Protein AF-A0A1F9ZEM5-F1 (afdb_monomer_lite)

Sequence (79 aa):
MTVRVGCGLKVHRIKGHEYVYFWHSEQQGEGRKQVQDYVGPAREPATRTEAARRMMEYYDRLLDEIQRRRDLLAKAMCG

Radius of gyration: 16.38 Å; chains: 1; bounding box: 35×13×54 Å

Structure (mmCIF, N/CA/C/O backbone):
data_AF-A0A1F9ZEM5-F1
#
_entry.id   AF-A0A1F9ZEM5-F1
#
loop_
_atom_site.group_PDB
_atom_site.id
_atom_site.type_symbol
_atom_site.label_atom_id
_atom_site.label_alt_id
_atom_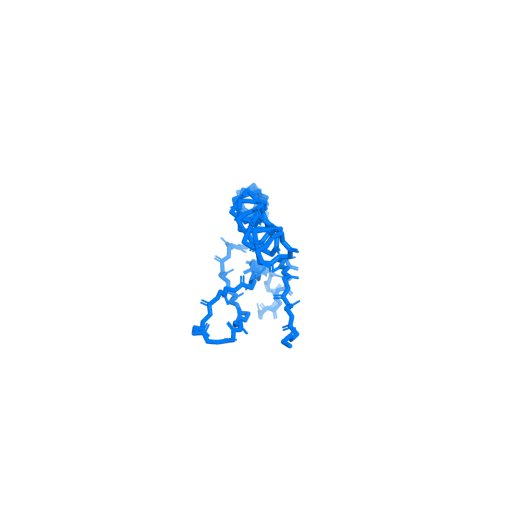site.label_comp_id
_atom_site.label_asym_id
_atom_site.label_entity_id
_atom_site.label_seq_id
_atom_site.pdbx_PDB_ins_code
_atom_site.Cartn_x
_atom_site.Cartn_y
_atom_site.Cartn_z
_atom_site.occupancy
_atom_site.B_iso_or_equiv
_atom_site.auth_seq_id
_atom_site.auth_comp_id
_atom_site.auth_asym_id
_atom_site.auth_atom_id
_atom_site.pdbx_PDB_model_num
ATOM 1 N N . MET A 1 1 ? 20.622 -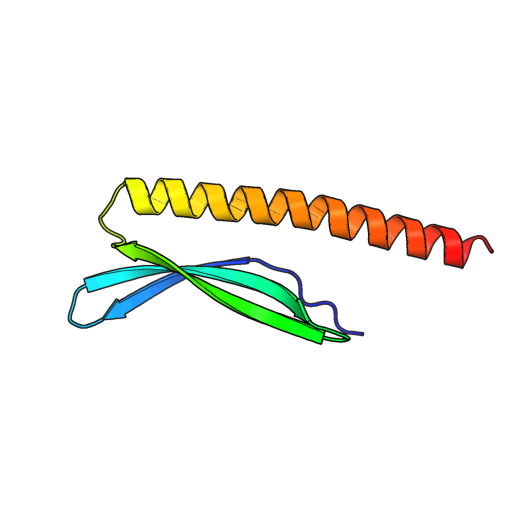6.922 -11.693 1.00 50.69 1 MET A N 1
ATOM 2 C CA . MET A 1 1 ? 19.776 -6.114 -10.784 1.00 50.69 1 MET A CA 1
ATOM 3 C C . MET A 1 1 ? 18.512 -6.893 -10.464 1.00 50.69 1 MET A C 1
ATOM 5 O O . MET A 1 1 ? 17.741 -7.171 -11.373 1.00 50.69 1 MET A O 1
ATOM 9 N N . THR A 1 2 ? 18.298 -7.278 -9.207 1.00 53.91 2 THR A N 1
ATOM 10 C CA . THR A 1 2 ? 17.067 -7.980 -8.813 1.00 53.91 2 THR A CA 1
ATOM 11 C C . THR A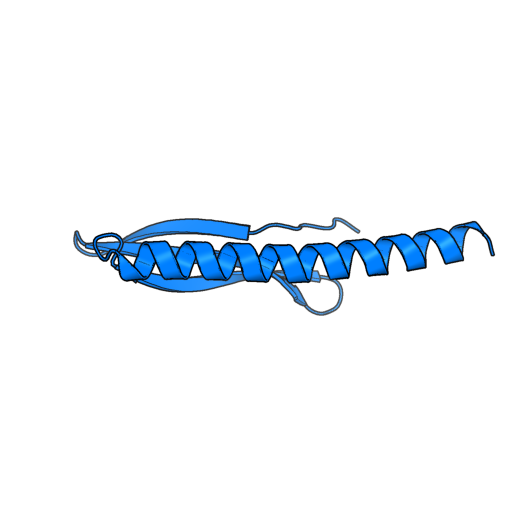 1 2 ? 15.985 -6.951 -8.512 1.00 53.91 2 THR A C 1
ATOM 13 O O . THR A 1 2 ? 16.036 -6.248 -7.504 1.00 53.91 2 THR A O 1
ATOM 16 N N . VAL A 1 3 ? 15.006 -6.838 -9.403 1.00 62.62 3 VAL A N 1
ATOM 17 C CA . VAL A 1 3 ? 13.864 -5.938 -9.239 1.00 62.62 3 VAL A CA 1
ATOM 18 C C . VAL A 1 3 ? 12.835 -6.628 -8.343 1.00 62.62 3 VAL A C 1
ATOM 20 O O . VAL A 1 3 ? 12.107 -7.507 -8.788 1.00 62.62 3 VAL A O 1
ATOM 23 N N . ARG A 1 4 ? 12.777 -6.247 -7.060 1.00 73.12 4 ARG A N 1
ATOM 24 C CA . ARG A 1 4 ? 11.670 -6.642 -6.174 1.00 73.12 4 ARG A CA 1
ATOM 25 C C . ARG A 1 4 ? 10.557 -5.608 -6.285 1.00 73.12 4 ARG A C 1
ATOM 27 O O . ARG A 1 4 ? 10.757 -4.443 -5.955 1.00 73.12 4 ARG A O 1
ATOM 34 N N . VAL A 1 5 ? 9.425 -6.022 -6.832 1.00 83.50 5 VAL A 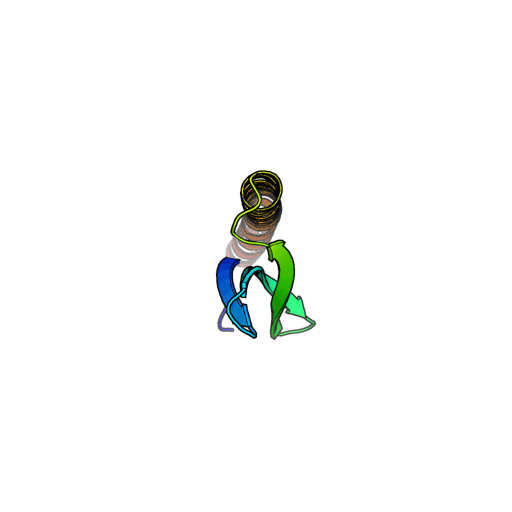N 1
ATOM 35 C CA . VAL A 1 5 ? 8.198 -5.234 -6.978 1.00 83.50 5 VAL A CA 1
ATOM 36 C C . VAL A 1 5 ? 7.140 -5.915 -6.131 1.00 83.50 5 VAL A C 1
ATOM 38 O O . VAL A 1 5 ? 7.043 -7.140 -6.168 1.00 83.50 5 VAL A O 1
ATOM 41 N N . GLY A 1 6 ? 6.333 -5.148 -5.413 1.00 90.19 6 GLY A N 1
ATOM 42 C CA . GLY A 1 6 ? 5.116 -5.687 -4.833 1.00 90.19 6 GLY A CA 1
ATOM 43 C C . GLY A 1 6 ? 4.536 -4.813 -3.742 1.00 90.19 6 GLY A C 1
ATOM 44 O O . GLY A 1 6 ? 5.194 -3.924 -3.196 1.00 90.19 6 GLY A O 1
ATOM 45 N N . CYS A 1 7 ? 3.299 -5.134 -3.401 1.00 95.31 7 CYS A N 1
ATOM 46 C CA . CYS A 1 7 ? 2.613 -4.608 -2.241 1.00 95.31 7 CYS A CA 1
ATOM 47 C C . CYS A 1 7 ? 1.717 -5.678 -1.619 1.00 95.31 7 CYS A C 1
ATOM 49 O O . CYS A 1 7 ? 1.470 -6.728 -2.216 1.00 95.31 7 CYS A O 1
ATOM 51 N N . GLY A 1 8 ? 1.179 -5.389 -0.441 1.00 96.31 8 GLY A N 1
ATOM 52 C CA . GLY A 1 8 ? 0.154 -6.213 0.176 1.00 96.31 8 GLY A CA 1
ATOM 53 C C . GLY A 1 8 ? -0.269 -5.699 1.542 1.00 96.31 8 GLY A C 1
ATOM 54 O O . GLY A 1 8 ? 0.194 -4.665 2.020 1.00 96.31 8 GLY A O 1
ATOM 55 N N . LEU A 1 9 ? -1.156 -6.451 2.186 1.00 97.56 9 LEU A N 1
ATOM 56 C CA . LEU A 1 9 ? -1.633 -6.153 3.530 1.00 97.56 9 LEU A CA 1
ATOM 57 C C . LEU A 1 9 ? -1.027 -7.121 4.537 1.00 97.56 9 LEU A C 1
ATOM 59 O O . LEU A 1 9 ? -0.811 -8.298 4.246 1.00 97.56 9 LEU A O 1
ATOM 63 N N . LYS A 1 10 ? -0.775 -6.618 5.740 1.00 97.12 10 LYS A N 1
ATOM 64 C CA . LYS A 1 10 ? -0.343 -7.407 6.886 1.00 97.12 10 LYS A CA 1
ATOM 65 C C . LYS A 1 10 ? -1.180 -7.031 8.098 1.00 97.12 10 LYS A C 1
ATOM 67 O O . LYS A 1 10 ? -1.362 -5.852 8.383 1.00 97.12 10 LYS A O 1
ATOM 72 N N . VAL A 1 11 ? -1.664 -8.033 8.825 1.00 97.44 11 VAL A N 1
ATOM 73 C CA . VAL A 1 11 ? -2.341 -7.822 10.106 1.00 97.44 11 VAL A CA 1
ATOM 74 C C . VAL A 1 11 ? -1.331 -8.014 11.229 1.00 97.44 11 VAL A C 1
ATOM 76 O O . VAL A 1 11 ? -0.654 -9.038 11.306 1.00 97.44 11 VAL A O 1
ATOM 79 N N . HIS A 1 12 ? -1.212 -7.011 12.089 1.00 97.44 12 HIS A N 1
ATOM 80 C CA . HIS A 1 12 ? -0.411 -7.056 13.304 1.00 97.44 12 HIS A CA 1
ATOM 81 C C . HIS A 1 12 ? -1.338 -7.187 14.505 1.00 97.44 12 HIS A C 1
ATOM 83 O O . HIS A 1 12 ? -2.286 -6.415 14.642 1.00 97.44 12 HIS A O 1
ATOM 89 N N . ARG A 1 13 ? -1.038 -8.135 15.397 1.00 98.00 13 ARG A N 1
ATOM 90 C CA . ARG A 1 13 ? -1.765 -8.306 16.655 1.00 98.00 13 ARG A CA 1
ATOM 91 C C . ARG A 1 13 ? -0.955 -7.731 17.807 1.00 98.00 13 ARG A C 1
ATOM 93 O O . ARG A 1 13 ? 0.148 -8.196 18.078 1.00 98.00 13 ARG A O 1
ATOM 100 N N . ILE A 1 14 ? -1.492 -6.717 18.479 1.00 96.38 14 ILE A N 1
ATOM 101 C CA . ILE A 1 14 ? -0.824 -5.997 19.568 1.00 96.38 14 ILE A CA 1
ATOM 102 C C . ILE A 1 14 ? -1.810 -5.878 20.727 1.00 96.38 14 ILE A C 1
ATOM 104 O O . ILE A 1 14 ? -2.890 -5.315 20.568 1.00 96.38 14 ILE A O 1
ATOM 108 N N . LYS A 1 15 ? -1.448 -6.423 21.897 1.00 96.00 15 LYS A N 1
ATOM 109 C CA . LYS A 1 15 ? -2.279 -6.392 23.120 1.00 96.00 15 LYS A CA 1
ATOM 110 C C . LYS A 1 15 ? -3.740 -6.824 22.878 1.00 96.00 15 LYS A C 1
ATOM 112 O O . LYS A 1 15 ? -4.668 -6.210 23.381 1.00 96.00 15 LYS A O 1
ATOM 117 N N . GLY A 1 16 ? -3.942 -7.863 22.065 1.00 96.75 16 GLY A N 1
ATOM 118 C CA . GLY A 1 16 ? -5.272 -8.399 21.744 1.00 96.75 16 GLY A CA 1
ATOM 119 C C . GLY A 1 16 ? -6.023 -7.677 20.619 1.00 96.75 16 GLY A C 1
ATOM 120 O O . GLY A 1 16 ? -7.004 -8.225 20.123 1.00 96.75 16 GLY A O 1
ATOM 121 N N . HIS A 1 17 ? -5.541 -6.523 20.157 1.00 97.69 17 HIS A N 1
ATOM 122 C CA . HIS A 1 17 ? -6.122 -5.777 19.042 1.00 97.69 17 HIS A CA 1
ATOM 123 C C . HIS A 1 17 ? -5.404 -6.085 17.726 1.00 97.69 17 HIS A C 1
ATOM 125 O O . HIS A 1 17 ? -4.197 -6.325 17.711 1.00 97.69 17 HIS A O 1
ATOM 131 N N . GLU A 1 18 ? -6.149 -6.074 16.623 1.00 98.44 18 GLU A N 1
ATOM 132 C CA . GLU A 1 18 ? -5.634 -6.326 15.278 1.00 98.44 18 GLU A CA 1
ATOM 133 C C . GLU A 1 18 ? -5.611 -5.041 14.455 1.00 98.44 18 GLU A C 1
ATOM 135 O O . GLU A 1 18 ? -6.572 -4.269 14.442 1.00 98.44 18 GLU A O 1
ATOM 140 N N . TYR A 1 19 ? -4.505 -4.837 13.750 1.00 98.44 19 TYR A N 1
ATOM 141 C CA . TYR A 1 19 ? -4.193 -3.615 13.025 1.00 98.44 19 TYR A CA 1
ATOM 142 C C . TYR A 1 19 ? -3.715 -3.949 11.622 1.00 98.44 19 TYR A C 1
ATOM 144 O O . TYR A 1 19 ? -2.842 -4.800 11.447 1.00 98.44 19 TYR A O 1
ATOM 152 N N . VAL A 1 20 ? -4.276 -3.274 10.626 1.00 98.56 20 VAL A N 1
ATOM 153 C CA . VAL A 1 20 ? -3.887 -3.446 9.229 1.00 98.56 20 VAL A CA 1
ATOM 154 C C . VAL A 1 20 ? -2.741 -2.500 8.913 1.00 98.56 20 VAL A C 1
ATOM 156 O O . VAL A 1 20 ? -2.801 -1.299 9.179 1.00 98.56 20 VAL A O 1
ATOM 159 N N . TYR A 1 21 ? -1.712 -3.070 8.305 1.00 98.31 21 TYR A N 1
ATOM 160 C CA . TYR A 1 21 ? -0.593 -2.371 7.705 1.00 98.31 21 TYR A CA 1
ATOM 161 C C . TYR A 1 21 ? -0.579 -2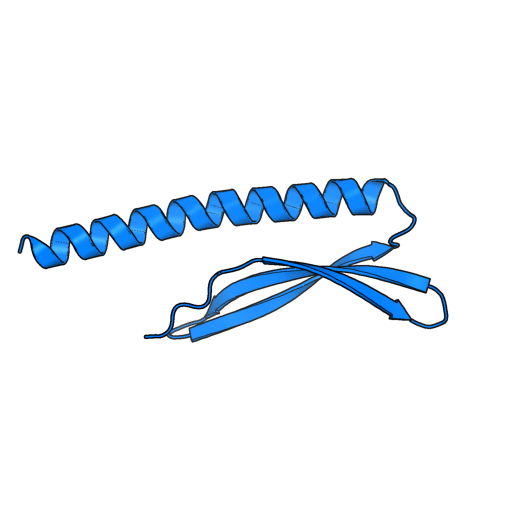.662 6.209 1.00 98.31 21 TYR A C 1
ATOM 163 O O . TYR A 1 21 ? -0.791 -3.800 5.786 1.00 98.31 21 TYR A O 1
ATOM 171 N N . PHE A 1 22 ? -0.308 -1.639 5.412 1.00 98.19 22 PHE A N 1
ATOM 172 C CA . PHE A 1 22 ? -0.059 -1.757 3.985 1.00 98.19 22 PHE A CA 1
ATOM 173 C C . PHE A 1 22 ? 1.448 -1.744 3.762 1.00 98.19 22 PHE A C 1
ATOM 175 O O . PHE A 1 22 ? 2.119 -0.797 4.162 1.00 98.19 22 PHE A O 1
ATOM 182 N N . TRP A 1 23 ? 1.992 -2.796 3.154 1.00 96.31 23 TRP A N 1
ATOM 183 C CA . TRP A 1 23 ? 3.393 -2.827 2.763 1.00 96.31 23 TRP A CA 1
ATOM 184 C C . TRP A 1 23 ? 3.529 -2.633 1.261 1.00 96.31 23 TRP A C 1
ATOM 186 O O . TRP A 1 23 ? 2.736 -3.167 0.490 1.00 96.31 23 TRP A O 1
ATOM 196 N N . HIS A 1 24 ? 4.560 -1.912 0.837 1.00 95.25 24 HIS A N 1
ATOM 197 C CA . HIS A 1 24 ? 4.857 -1.699 -0.578 1.00 95.25 24 HIS A CA 1
ATOM 198 C C . HIS A 1 24 ? 6.348 -1.496 -0.809 1.00 95.25 24 HIS A C 1
ATOM 200 O O . HIS A 1 24 ? 7.091 -1.113 0.096 1.00 95.25 24 HIS A O 1
ATOM 206 N N . SER A 1 25 ? 6.807 -1.832 -2.012 1.00 91.88 25 SER A N 1
ATOM 207 C CA . SER A 1 25 ? 8.185 -1.583 -2.423 1.00 91.88 25 SER A CA 1
ATOM 208 C C . SER A 1 25 ? 8.325 -0.173 -2.995 1.00 91.88 25 SER A C 1
ATOM 210 O O . SER A 1 25 ? 7.695 0.132 -4.009 1.00 91.88 25 SER A O 1
ATOM 212 N N . GLU A 1 26 ? 9.231 0.625 -2.448 1.00 86.94 26 GLU A N 1
ATOM 213 C CA . GLU A 1 26 ? 9.607 1.929 -2.995 1.00 86.94 26 GLU A CA 1
ATOM 214 C C . GLU A 1 26 ? 11.023 1.902 -3.562 1.00 86.94 26 GLU A C 1
ATOM 216 O O . GLU A 1 26 ? 11.903 1.201 -3.050 1.00 86.94 26 GLU A O 1
ATOM 221 N N . GLN A 1 27 ? 11.248 2.671 -4.630 1.00 81.06 27 GLN A N 1
ATOM 222 C CA . GLN A 1 27 ? 12.586 2.899 -5.167 1.00 81.06 27 GLN A CA 1
ATOM 223 C C . GLN A 1 27 ? 13.397 3.763 -4.203 1.00 81.06 27 GLN A C 1
ATOM 225 O O . GLN A 1 27 ? 12.947 4.820 -3.773 1.00 81.06 27 GLN A O 1
ATOM 230 N N . GLN A 1 28 ? 14.602 3.306 -3.872 1.00 76.94 28 GLN A N 1
ATOM 231 C CA . GLN A 1 28 ? 15.519 4.021 -2.998 1.00 76.94 28 GLN A CA 1
ATOM 232 C C . GLN A 1 28 ? 16.933 3.926 -3.573 1.00 76.94 28 GLN A C 1
ATOM 234 O O . GLN A 1 28 ? 17.620 2.921 -3.395 1.00 76.94 28 GLN A O 1
ATOM 239 N N . GLY A 1 29 ? 17.355 4.977 -4.281 1.00 74.38 29 GLY A N 1
ATOM 240 C CA . GLY A 1 29 ? 18.625 4.984 -5.009 1.00 74.38 29 GLY A CA 1
ATOM 241 C C . GLY A 1 29 ? 18.706 3.818 -5.998 1.00 74.38 29 GLY A C 1
ATOM 242 O O . GLY A 1 29 ? 17.774 3.580 -6.768 1.00 74.38 29 GLY A O 1
ATOM 243 N N . GLU A 1 30 ? 19.798 3.058 -5.938 1.00 72.00 30 GLU A N 1
ATOM 244 C CA . GLU A 1 30 ? 19.989 1.847 -6.752 1.00 72.00 30 GLU A CA 1
ATOM 245 C C . GLU A 1 30 ? 19.179 0.634 -6.254 1.00 72.00 30 GLU A C 1
ATOM 247 O O . GLU A 1 30 ? 19.100 -0.394 -6.931 1.00 72.00 30 GLU A O 1
ATOM 252 N N . GLY A 1 31 ? 18.568 0.738 -5.071 1.00 75.75 31 GLY A N 1
ATOM 253 C CA . GLY A 1 31 ? 17.843 -0.337 -4.410 1.00 75.75 31 GLY A CA 1
ATOM 254 C C . GLY A 1 31 ? 16.332 -0.123 -4.342 1.00 75.75 31 GLY A C 1
ATOM 255 O O . GLY A 1 31 ? 15.759 0.847 -4.843 1.00 75.75 31 GLY A O 1
ATOM 256 N N . ARG A 1 32 ? 15.666 -1.067 -3.676 1.00 80.12 32 ARG A N 1
ATOM 257 C CA . ARG A 1 32 ? 14.273 -0.923 -3.252 1.00 80.12 32 ARG A CA 1
ATOM 258 C C . ARG A 1 32 ? 14.118 -1.267 -1.786 1.00 80.12 32 ARG A C 1
ATOM 260 O O . ARG A 1 32 ? 14.651 -2.278 -1.327 1.00 80.12 32 ARG A O 1
ATOM 267 N N . LYS A 1 33 ? 13.344 -0.446 -1.084 1.00 87.44 33 LYS A N 1
ATOM 268 C CA . LYS A 1 33 ? 12.987 -0.638 0.320 1.00 87.44 33 LYS A CA 1
ATOM 269 C C . LYS A 1 33 ? 11.532 -1.069 0.416 1.00 87.44 33 LYS A C 1
ATOM 271 O O . LYS A 1 33 ? 10.685 -0.578 -0.320 1.00 87.44 33 LYS A O 1
ATOM 276 N N . GLN A 1 34 ? 11.246 -1.982 1.337 1.00 90.62 34 GLN A N 1
ATOM 277 C CA . GLN A 1 34 ? 9.876 -2.280 1.729 1.00 90.62 34 GLN A CA 1
ATOM 278 C C . GLN A 1 34 ? 9.453 -1.294 2.821 1.00 90.62 34 GLN A C 1
ATOM 280 O O . GLN A 1 34 ? 10.061 -1.249 3.893 1.00 90.62 34 GLN A O 1
ATOM 285 N N . VAL A 1 35 ? 8.431 -0.500 2.533 1.00 92.94 35 VAL A N 1
ATOM 286 C CA . VAL A 1 35 ? 7.790 0.418 3.477 1.00 92.94 35 VAL A CA 1
ATOM 287 C C . VAL A 1 35 ? 6.554 -0.268 4.055 1.00 92.94 35 VAL A C 1
ATOM 289 O O . VAL A 1 35 ? 5.958 -1.118 3.394 1.00 92.94 35 VAL A O 1
ATOM 292 N N . GLN A 1 36 ? 6.216 0.035 5.310 1.00 95.75 36 GLN A N 1
ATOM 293 C CA . GLN A 1 36 ? 5.007 -0.441 5.984 1.00 95.75 36 GLN A CA 1
ATOM 294 C C . GLN A 1 36 ? 4.274 0.750 6.590 1.00 95.75 36 GLN A C 1
ATOM 296 O O . GLN A 1 36 ? 4.767 1.359 7.537 1.00 95.75 36 GLN A O 1
ATOM 301 N N . ASP A 1 37 ? 3.083 1.027 6.077 1.00 97.19 37 ASP A N 1
ATOM 302 C CA . ASP A 1 37 ? 2.233 2.115 6.533 1.00 97.19 37 ASP A CA 1
ATOM 303 C C . ASP A 1 37 ? 1.097 1.563 7.382 1.00 97.19 37 ASP A C 1
ATOM 305 O O . ASP A 1 37 ? 0.386 0.640 6.976 1.00 97.19 37 ASP A O 1
ATOM 309 N N . TYR A 1 38 ? 0.892 2.151 8.556 1.00 97.88 38 TYR A N 1
ATOM 310 C CA . TYR A 1 38 ? -0.303 1.879 9.342 1.00 97.88 38 TYR A CA 1
ATOM 311 C C . TYR A 1 38 ? -1.544 2.359 8.579 1.00 97.88 38 TYR A C 1
ATOM 313 O O . TYR A 1 38 ? -1.567 3.464 8.026 1.00 97.88 38 TYR A O 1
ATOM 321 N N . VAL A 1 39 ? -2.572 1.513 8.534 1.00 98.50 39 VAL A N 1
ATOM 322 C CA . VAL A 1 39 ? -3.850 1.827 7.885 1.00 98.50 39 VAL A CA 1
ATOM 323 C C . VAL A 1 39 ? -4.916 2.123 8.930 1.00 98.50 39 VAL A C 1
ATOM 325 O O . VAL A 1 39 ? -5.583 3.147 8.846 1.00 98.50 39 VAL A O 1
ATOM 328 N N . GLY A 1 40 ? -5.072 1.240 9.918 1.00 98.44 40 GLY A N 1
ATOM 329 C CA . GLY A 1 40 ? -6.129 1.357 10.919 1.00 98.44 40 GLY A CA 1
ATOM 330 C C . GLY A 1 40 ? -6.418 0.043 11.652 1.00 98.44 40 GLY A C 1
ATOM 331 O O . GLY A 1 40 ? -5.811 -0.991 11.346 1.00 98.44 40 GLY A O 1
ATOM 332 N N . PRO A 1 41 ? -7.356 0.038 12.613 1.00 98.38 41 PRO A N 1
ATOM 333 C CA . PRO A 1 41 ? -7.817 -1.178 13.278 1.00 98.38 41 PRO A CA 1
ATOM 334 C C . PRO A 1 41 ? -8.555 -2.102 12.302 1.00 98.38 41 PRO A C 1
ATOM 336 O O . PRO A 1 41 ? -9.427 -1.659 11.556 1.00 98.38 41 PRO A O 1
ATOM 339 N N . ALA A 1 42 ? -8.265 -3.404 12.333 1.00 98.00 42 ALA A N 1
ATOM 340 C CA . ALA A 1 42 ? -8.810 -4.378 11.378 1.00 98.00 42 ALA A CA 1
ATOM 341 C C . ALA A 1 42 ? -10.340 -4.530 11.444 1.00 98.00 42 ALA A C 1
ATOM 343 O O . ALA A 1 42 ? -10.975 -4.886 10.455 1.00 98.00 42 ALA A O 1
ATOM 344 N N . ARG A 1 43 ? -10.931 -4.230 12.604 1.00 96.62 43 ARG A N 1
ATOM 345 C CA . ARG A 1 43 ? -12.381 -4.292 12.835 1.00 96.62 43 ARG A CA 1
ATOM 346 C C . ARG A 1 43 ? -13.166 -3.135 12.210 1.00 96.62 43 ARG A C 1
ATOM 348 O O . ARG A 1 43 ? -14.389 -3.194 12.176 1.00 96.62 43 ARG A O 1
ATOM 355 N N . GLU A 1 44 ? -12.495 -2.069 11.781 1.00 98.19 44 GLU A N 1
ATOM 356 C CA . GLU A 1 44 ? -13.165 -0.881 11.251 1.00 98.19 44 GLU A CA 1
ATOM 357 C C . GLU A 1 44 ? -13.389 -1.015 9.736 1.00 98.19 44 GLU A C 1
ATOM 359 O O . GLU A 1 44 ? -12.426 -1.204 8.988 1.00 98.19 44 GLU A O 1
ATOM 364 N N . P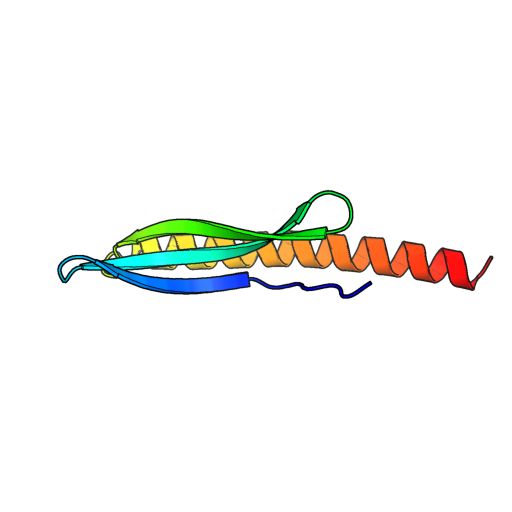RO A 1 45 ? -14.633 -0.873 9.234 1.00 97.31 45 PRO A N 1
ATOM 365 C CA . PRO A 1 45 ? -14.911 -0.951 7.795 1.00 97.31 45 PRO A CA 1
ATOM 366 C C . PRO A 1 45 ? -14.138 0.084 6.962 1.00 97.31 45 PRO A C 1
ATOM 368 O O . PRO A 1 45 ? -13.739 -0.194 5.826 1.00 97.31 45 PRO A O 1
ATOM 371 N N . ALA A 1 46 ? -13.875 1.260 7.542 1.00 98.19 46 ALA A N 1
ATOM 372 C CA . ALA A 1 46 ? -13.060 2.304 6.927 1.00 98.19 46 ALA A CA 1
ATOM 373 C C . ALA A 1 46 ? -11.627 1.820 6.647 1.00 98.19 46 ALA A C 1
ATOM 375 O O . ALA A 1 46 ? -11.108 2.069 5.562 1.00 98.19 46 ALA A O 1
ATOM 376 N N . THR A 1 47 ? -11.030 1.036 7.555 1.00 98.44 47 THR A N 1
ATOM 377 C CA . THR A 1 47 ? -9.692 0.448 7.377 1.00 98.44 47 THR A CA 1
ATOM 378 C C . THR A 1 47 ? -9.626 -0.440 6.141 1.00 98.44 47 THR A C 1
ATOM 380 O O . THR A 1 47 ? -8.663 -0.367 5.383 1.00 98.44 47 THR A O 1
ATOM 383 N N . ARG A 1 48 ? -10.650 -1.270 5.895 1.00 95.81 48 ARG A N 1
ATOM 384 C CA . ARG A 1 48 ? -10.690 -2.138 4.705 1.00 95.81 48 ARG A CA 1
ATOM 385 C C . ARG A 1 48 ? -10.775 -1.321 3.416 1.00 95.81 48 ARG A C 1
ATOM 387 O O . ARG A 1 48 ? -10.090 -1.642 2.447 1.00 95.81 48 ARG A O 1
ATOM 394 N N . THR A 1 49 ? -11.607 -0.283 3.416 1.00 98.25 49 THR A N 1
ATOM 395 C CA . THR A 1 49 ? -11.793 0.605 2.257 1.00 98.25 49 THR A CA 1
ATOM 396 C C . THR A 1 49 ? -10.501 1.352 1.939 1.00 98.25 49 THR A C 1
ATOM 398 O O . THR A 1 49 ? -10.041 1.348 0.800 1.00 98.25 49 THR A O 1
ATOM 401 N N . GLU A 1 50 ? -9.858 1.907 2.963 1.00 98.56 50 GLU A N 1
ATOM 402 C CA . GLU A 1 50 ? -8.584 2.609 2.837 1.00 98.56 50 GLU A CA 1
ATOM 403 C C . GLU A 1 50 ? -7.449 1.674 2.391 1.00 98.56 50 GLU A C 1
ATOM 405 O O . GLU A 1 50 ? -6.658 2.024 1.516 1.00 98.56 50 GLU A O 1
ATOM 410 N N . ALA A 1 51 ? -7.390 0.452 2.927 1.00 98.00 51 ALA A N 1
ATOM 411 C CA . ALA A 1 51 ? -6.418 -0.557 2.512 1.00 98.00 51 ALA A CA 1
ATOM 412 C C . ALA A 1 51 ? -6.553 -0.907 1.019 1.00 98.00 51 ALA A C 1
ATOM 414 O O . ALA A 1 51 ? -5.550 -1.004 0.310 1.00 98.00 51 ALA A O 1
ATOM 415 N N . ALA A 1 52 ? -7.788 -1.072 0.533 1.00 97.19 52 ALA A N 1
ATOM 416 C CA . ALA A 1 52 ? -8.063 -1.319 -0.880 1.00 97.19 52 ALA A CA 1
ATOM 417 C C . ALA A 1 52 ? -7.662 -0.122 -1.754 1.00 97.19 52 ALA A C 1
ATOM 419 O O . ALA A 1 52 ? -7.000 -0.317 -2.773 1.00 97.19 52 ALA A O 1
ATOM 420 N N . ARG A 1 53 ? -7.989 1.105 -1.324 1.00 98.31 53 ARG A N 1
ATOM 421 C CA . ARG A 1 53 ? -7.589 2.342 -2.012 1.00 98.31 53 ARG A CA 1
ATOM 422 C C . ARG A 1 53 ? -6.073 2.421 -2.192 1.00 98.31 53 ARG A C 1
ATOM 424 O O . ARG A 1 53 ? -5.609 2.594 -3.314 1.00 98.31 53 ARG A O 1
ATOM 431 N N . ARG A 1 54 ? -5.298 2.201 -1.124 1.00 98.19 54 ARG A N 1
ATOM 432 C CA . ARG A 1 54 ? -3.824 2.236 -1.184 1.00 98.19 54 ARG A CA 1
ATOM 433 C C . ARG A 1 54 ? -3.231 1.167 -2.104 1.00 98.19 54 ARG A C 1
ATOM 435 O O . ARG A 1 54 ? -2.241 1.435 -2.781 1.00 98.19 54 ARG A O 1
ATOM 442 N N . MET A 1 55 ? -3.825 -0.030 -2.156 1.00 97.12 55 MET A N 1
ATOM 443 C CA . MET A 1 55 ? -3.401 -1.066 -3.107 1.00 97.12 55 MET A CA 1
ATOM 444 C C . MET A 1 55 ? -3.644 -0.641 -4.557 1.00 97.12 55 MET A C 1
ATOM 446 O O . MET A 1 55 ? -2.745 -0.803 -5.378 1.00 97.12 55 MET A O 1
ATOM 450 N N . MET A 1 56 ? -4.814 -0.070 -4.868 1.00 97.88 56 MET A N 1
ATOM 451 C CA . MET A 1 56 ? -5.107 0.433 -6.218 1.00 97.88 56 MET A CA 1
ATOM 452 C C . MET A 1 56 ? -4.121 1.533 -6.624 1.00 97.88 56 MET A C 1
ATOM 454 O O . MET A 1 56 ? -3.470 1.417 -7.654 1.00 97.88 56 MET A O 1
ATOM 458 N N . GLU A 1 57 ? -3.897 2.518 -5.753 1.00 97.38 57 GLU A N 1
ATOM 459 C CA . GLU A 1 57 ? -2.948 3.613 -6.008 1.00 97.38 57 GLU A CA 1
ATOM 460 C C . GLU A 1 57 ? -1.504 3.135 -6.189 1.00 97.38 57 GLU A C 1
ATOM 462 O O . GLU A 1 57 ? -0.709 3.745 -6.908 1.00 97.38 57 GLU A O 1
ATOM 467 N N . TYR A 1 58 ? -1.122 2.047 -5.520 1.00 95.94 58 TYR A N 1
ATOM 468 C CA . TYR A 1 58 ? 0.169 1.423 -5.765 1.00 95.94 58 TYR A CA 1
ATOM 469 C C . TYR A 1 58 ? 0.217 0.731 -7.129 1.00 95.94 58 TYR A C 1
ATOM 471 O O . TYR A 1 58 ? 1.208 0.894 -7.840 1.00 95.94 58 TYR A O 1
ATOM 479 N N . TYR A 1 59 ? -0.824 -0.015 -7.509 1.00 95.75 59 TYR A N 1
ATOM 480 C CA . TYR A 1 59 ? -0.870 -0.678 -8.811 1.00 95.75 59 TYR A CA 1
ATOM 481 C C . TYR A 1 59 ? -0.847 0.315 -9.969 1.00 95.75 59 TYR A C 1
ATOM 483 O O . TYR A 1 59 ? -0.088 0.092 -10.908 1.00 95.75 59 TYR A O 1
ATOM 491 N N . ASP A 1 60 ? -1.567 1.430 -9.870 1.00 97.00 60 ASP A N 1
ATOM 492 C CA . ASP A 1 60 ? -1.555 2.474 -10.899 1.00 97.00 60 ASP A CA 1
ATOM 493 C C . ASP A 1 60 ? -0.138 3.033 -11.099 1.00 97.00 60 ASP A C 1
ATOM 495 O O . ASP A 1 60 ? 0.409 3.008 -12.204 1.00 97.00 60 ASP A O 1
ATOM 499 N N . ARG A 1 61 ? 0.533 3.421 -10.003 1.00 94.12 61 ARG A N 1
ATOM 500 C CA . ARG A 1 61 ? 1.932 3.886 -10.055 1.00 94.12 61 ARG A CA 1
ATOM 501 C C . ARG A 1 61 ? 2.884 2.819 -10.593 1.00 94.12 61 ARG A C 1
ATOM 503 O O . ARG A 1 61 ? 3.850 3.146 -11.287 1.00 94.12 61 ARG A O 1
ATOM 510 N N . LEU A 1 62 ? 2.648 1.556 -10.245 1.00 93.12 62 LEU A N 1
ATOM 511 C CA . LEU A 1 62 ? 3.484 0.449 -10.680 1.00 93.12 62 LEU A CA 1
ATOM 512 C C . LEU A 1 62 ? 3.346 0.191 -12.183 1.00 93.12 62 LEU A C 1
ATOM 514 O O . LEU A 1 62 ? 4.356 -0.045 -12.847 1.00 93.12 62 LEU A O 1
ATOM 518 N N . LEU A 1 63 ? 2.127 0.237 -12.719 1.00 94.75 63 LEU A N 1
ATOM 519 C CA . LEU A 1 63 ? 1.877 0.077 -14.150 1.00 94.75 63 LEU A CA 1
ATOM 520 C C . LEU A 1 63 ? 2.618 1.154 -14.945 1.00 94.75 63 LEU A C 1
ATOM 522 O O . LEU A 1 63 ? 3.359 0.820 -15.871 1.00 94.75 63 LEU A O 1
ATOM 526 N N . ASP A 1 64 ? 2.529 2.412 -14.511 1.00 94.50 64 ASP A N 1
ATOM 527 C CA . ASP A 1 64 ? 3.271 3.525 -15.110 1.00 94.50 64 ASP A CA 1
ATOM 528 C C . ASP A 1 64 ? 4.789 3.304 -15.071 1.00 94.50 64 ASP A C 1
ATOM 530 O O . ASP A 1 64 ? 5.509 3.559 -16.040 1.00 94.50 64 ASP A O 1
ATOM 534 N N . GLU A 1 65 ? 5.309 2.834 -13.937 1.00 90.75 65 GLU A N 1
ATOM 535 C CA . GLU A 1 65 ? 6.735 2.572 -13.774 1.00 90.75 65 GLU A CA 1
ATOM 536 C C . GLU A 1 65 ? 7.219 1.427 -14.672 1.00 90.75 65 GLU A C 1
ATOM 538 O O . GLU A 1 65 ? 8.265 1.551 -15.317 1.00 90.75 65 GLU A O 1
ATOM 543 N N . ILE A 1 66 ? 6.471 0.323 -14.733 1.00 90.81 66 ILE A N 1
ATOM 544 C CA . ILE A 1 66 ? 6.782 -0.818 -15.600 1.00 90.81 66 ILE A CA 1
ATOM 545 C C . ILE A 1 66 ? 6.753 -0.382 -17.063 1.00 90.81 66 ILE A C 1
ATOM 547 O O . ILE A 1 66 ? 7.682 -0.706 -17.805 1.00 90.81 66 ILE A O 1
ATOM 551 N N . GLN A 1 67 ? 5.739 0.386 -17.461 1.00 95.12 67 GLN A N 1
ATOM 552 C CA . GLN A 1 67 ? 5.591 0.899 -18.817 1.00 95.12 67 GLN A CA 1
ATOM 553 C C . GLN A 1 67 ? 6.802 1.757 -19.214 1.00 95.12 67 GLN A C 1
ATOM 555 O O . GLN A 1 67 ? 7.462 1.466 -20.213 1.00 95.12 67 GLN A O 1
ATOM 560 N N . ARG A 1 68 ? 7.197 2.721 -18.368 1.00 92.31 68 ARG A N 1
ATOM 561 C CA . ARG A 1 68 ? 8.408 3.536 -18.586 1.00 92.31 68 ARG A CA 1
ATOM 562 C C . ARG A 1 68 ? 9.674 2.687 -18.718 1.00 92.31 68 ARG A C 1
ATOM 564 O O . ARG A 1 68 ? 10.477 2.911 -19.623 1.00 92.31 68 ARG A O 1
ATOM 571 N N . ARG A 1 69 ? 9.871 1.707 -17.829 1.00 89.38 69 ARG A N 1
ATOM 572 C CA . ARG A 1 69 ? 11.051 0.821 -17.853 1.00 89.38 69 ARG A CA 1
ATOM 573 C C . ARG A 1 69 ? 11.092 -0.033 -19.118 1.00 89.38 69 ARG A C 1
ATOM 575 O O . ARG A 1 69 ? 12.159 -0.180 -19.708 1.00 89.38 69 ARG A O 1
ATOM 582 N N . ARG A 1 70 ? 9.944 -0.563 -19.548 1.00 93.38 70 ARG A N 1
ATOM 583 C CA . ARG A 1 70 ? 9.820 -1.334 -20.790 1.00 93.38 70 ARG A CA 1
ATOM 584 C C . ARG A 1 70 ? 10.243 -0.497 -21.993 1.00 93.38 70 ARG A C 1
ATOM 586 O O . ARG A 1 70 ? 11.017 -0.976 -22.813 1.00 93.38 70 ARG A O 1
ATOM 593 N N . ASP A 1 71 ? 9.779 0.746 -22.077 1.00 96.12 71 ASP A N 1
ATOM 594 C CA . ASP A 1 71 ? 10.079 1.622 -23.213 1.00 96.12 71 ASP A CA 1
ATOM 595 C C . ASP A 1 71 ? 11.560 2.042 -23.252 1.00 96.12 71 ASP A C 1
ATOM 597 O O . ASP A 1 71 ? 12.144 2.137 -24.330 1.00 96.12 71 ASP A O 1
ATOM 601 N N . LEU A 1 72 ? 12.202 2.235 -22.092 1.00 92.69 72 LEU A N 1
ATOM 602 C CA . LEU A 1 72 ? 13.653 2.462 -22.010 1.00 92.69 72 LEU A CA 1
ATOM 603 C C . LEU A 1 72 ? 14.454 1.247 -22.494 1.00 92.69 72 LEU A C 1
ATOM 605 O O . LEU A 1 72 ? 15.393 1.408 -23.271 1.00 92.69 72 LEU A O 1
ATOM 609 N N . LEU A 1 73 ? 14.068 0.040 -22.070 1.00 93.12 73 LEU A N 1
ATOM 610 C CA . LEU A 1 73 ? 14.708 -1.196 -22.527 1.00 93.12 73 LEU A CA 1
ATOM 611 C C . LEU A 1 73 ? 14.510 -1.406 -24.031 1.00 93.12 73 LEU A C 1
ATOM 613 O O . LEU A 1 73 ? 15.463 -1.741 -24.724 1.00 93.12 73 LEU A O 1
ATOM 617 N N . ALA A 1 74 ? 13.304 -1.159 -24.550 1.00 95.44 74 ALA A N 1
ATOM 618 C CA . ALA A 1 74 ? 13.021 -1.249 -25.980 1.00 95.44 74 ALA A CA 1
ATOM 619 C C . ALA A 1 74 ? 13.916 -0.305 -26.798 1.00 95.44 74 ALA A C 1
ATOM 621 O O . ALA A 1 74 ? 14.526 -0.734 -27.772 1.00 95.44 74 ALA A O 1
ATOM 622 N N . LYS A 1 75 ? 14.066 0.954 -26.362 1.00 95.19 75 LYS A N 1
ATOM 623 C CA . LYS A 1 75 ? 14.972 1.922 -27.002 1.00 95.19 75 LYS A CA 1
ATOM 624 C C . LYS A 1 75 ? 16.429 1.462 -26.987 1.00 95.19 75 LYS A C 1
ATOM 626 O O . LYS A 1 75 ? 17.101 1.595 -27.999 1.00 95.19 75 LYS A O 1
ATOM 631 N N . ALA A 1 76 ? 16.900 0.913 -25.867 1.00 93.56 76 ALA A N 1
ATOM 632 C CA . ALA A 1 76 ? 18.272 0.427 -25.738 1.00 93.56 76 ALA A CA 1
ATOM 633 C C . ALA A 1 76 ? 18.570 -0.810 -26.606 1.00 93.56 76 ALA A C 1
ATOM 635 O O . ALA A 1 76 ? 19.723 -1.033 -26.948 1.00 93.56 76 ALA A O 1
ATOM 636 N N . MET A 1 77 ? 17.557 -1.614 -26.953 1.00 91.44 77 MET A N 1
ATOM 637 C CA . MET A 1 77 ? 17.713 -2.781 -27.838 1.00 91.44 77 MET A CA 1
ATOM 638 C C . MET A 1 77 ? 17.669 -2.433 -29.332 1.00 91.44 77 MET A C 1
ATOM 640 O O . MET A 1 77 ? 18.137 -3.222 -30.147 1.00 91.44 77 MET A O 1
ATOM 644 N N . CYS A 1 78 ? 17.058 -1.305 -29.702 1.00 80.62 78 CYS A N 1
ATOM 645 C CA . CYS A 1 78 ? 16.930 -0.861 -31.095 1.00 80.62 78 CYS A CA 1
ATOM 646 C C . CYS A 1 78 ? 18.003 0.158 -31.519 1.00 80.62 78 CYS A C 1
ATOM 648 O O . CYS A 1 78 ? 17.966 0.609 -32.665 1.00 80.62 78 CYS A O 1
ATOM 650 N N . GLY A 1 79 ? 18.885 0.558 -30.598 1.00 59.69 79 GLY A N 1
ATOM 651 C CA . GLY A 1 79 ? 19.996 1.485 -30.826 1.00 59.69 79 GLY A CA 1
ATOM 652 C C . GLY A 1 79 ? 21.337 0.785 -30.965 1.00 59.69 79 GLY A C 1
ATOM 653 O O . GLY A 1 79 ? 21.458 -0.364 -30.488 1.00 59.69 79 GLY A O 1
#

Secondary structure (DSSP, 8-state):
------EEEEEEEETTEEEEEEEEEEEETTEEEEEEEEEEETT-HHHHHHHHHHHHHHHHHHHHHHHHHHHHHHHHH--

pLDDT: mean 91.62, std 10.37, range [50.69, 98.56]

Foldseek 3Di:
DDDDFDKDWDWDADPNWIWIWIWGWDDDPVDIDIDIHTQGTPPDPNSVVSNVVVRVVSVVVVVVVVVVVVVVVVVVVVD